Protein AF-A0A0K2JCI7-F1 (afdb_monomer_lite)

Sequence (63 aa):
MLHLLKCLKTDVVLLGPQIKFALPEIKKLTDQAGNKIGVIDMMDYGMVNGEKVLNMALELLEK

pLDDT: mean 81.53, std 13.71, range [43.12, 92.56]

Secondary structure (DSSP, 8-state):
-GGGGGTS--SEEEE-GGGGGGHHHHHHHHHHHT-EEEE--HHHHHTT-HHHHHHHHHHHHH-

Foldseek 3Di:
DVVVVVPDPAQEDEAEPVVVVCCVVVVVVCVVVNHFYYYDDNVCVVVVVVVVVVVVRVVRNVD

Structure (mmCIF, N/CA/C/O backbone):
data_AF-A0A0K2JCI7-F1
#
_entry.id   AF-A0A0K2JCI7-F1
#
loop_
_atom_site.group_PDB
_atom_site.id
_atom_site.type_symbol
_atom_site.label_atom_id
_atom_site.label_alt_id
_atom_site.label_comp_id
_atom_site.label_asym_id
_atom_site.label_entity_id
_atom_site.label_seq_id
_atom_site.pdbx_PDB_ins_code
_atom_site.Cartn_x
_atom_site.Cartn_y
_atom_site.Cartn_z
_atom_site.occupancy
_atom_site.B_iso_or_equiv
_atom_site.auth_seq_id
_atom_site.auth_comp_id
_atom_site.auth_asym_id
_atom_site.auth_atom_id
_atom_site.pdbx_PDB_model_num
ATOM 1 N N . MET A 1 1 ? -15.708 10.818 -7.577 1.00 45.28 1 MET A N 1
ATOM 2 C CA . MET A 1 1 ? -14.578 9.889 -7.348 1.00 45.28 1 MET A CA 1
ATOM 3 C C . MET A 1 1 ? -14.687 9.156 -6.005 1.00 45.28 1 MET A C 1
ATOM 5 O O . MET A 1 1 ? -14.660 7.937 -6.028 1.00 45.28 1 MET A O 1
ATOM 9 N N . LEU A 1 2 ? -14.943 9.831 -4.869 1.00 49.59 2 LEU A N 1
ATOM 10 C CA . LEU A 1 2 ? -15.159 9.168 -3.559 1.00 49.59 2 LEU A CA 1
ATOM 11 C C . LEU A 1 2 ? -16.404 8.253 -3.469 1.00 49.59 2 LEU A C 1
ATOM 13 O O . LEU A 1 2 ? -16.484 7.411 -2.582 1.00 49.59 2 LEU A O 1
ATOM 17 N N . HIS A 1 3 ? -17.380 8.395 -4.371 1.00 43.12 3 HIS A N 1
ATOM 18 C CA . HIS A 1 3 ? -18.629 7.621 -4.320 1.00 43.12 3 HIS A CA 1
ATOM 19 C C . HIS A 1 3 ? -18.491 6.167 -4.825 1.00 43.12 3 HIS A C 1
ATOM 21 O O . HIS A 1 3 ? -19.365 5.351 -4.554 1.00 43.12 3 HIS A O 1
ATOM 27 N N . LEU A 1 4 ? -17.397 5.824 -5.521 1.00 51.44 4 LEU A N 1
ATOM 28 C CA . LEU A 1 4 ? -17.171 4.478 -6.077 1.00 51.44 4 LEU A CA 1
ATOM 29 C C . LEU A 1 4 ? -16.701 3.454 -5.028 1.00 51.44 4 LEU A C 1
ATOM 31 O O . LEU A 1 4 ? -16.937 2.261 -5.194 1.00 51.44 4 LEU A O 1
ATOM 35 N N . LEU A 1 5 ? -16.110 3.909 -3.918 1.00 53.91 5 LEU A N 1
ATOM 36 C CA . LEU A 1 5 ? -15.620 3.040 -2.837 1.00 53.91 5 LEU A CA 1
ATOM 37 C C . LEU A 1 5 ? -16.740 2.424 -1.981 1.00 53.91 5 LEU A C 1
ATOM 39 O O . LEU A 1 5 ? -16.499 1.456 -1.274 1.00 53.91 5 LEU A O 1
ATOM 43 N N . LYS A 1 6 ? -17.973 2.945 -2.056 1.00 48.38 6 LYS A N 1
ATOM 44 C CA . LYS A 1 6 ? -19.108 2.449 -1.256 1.00 48.38 6 LYS A CA 1
ATOM 45 C C . LYS A 1 6 ? -19.761 1.164 -1.788 1.00 48.38 6 LYS A C 1
ATOM 47 O O . LYS A 1 6 ? -20.599 0.611 -1.085 1.00 48.38 6 LYS A O 1
ATOM 52 N N . CYS A 1 7 ? -19.441 0.706 -3.004 1.00 45.41 7 CYS A N 1
ATOM 53 C CA . CYS A 1 7 ? -20.186 -0.385 -3.659 1.00 45.41 7 CYS A CA 1
ATOM 54 C C . CYS A 1 7 ? -19.364 -1.626 -4.030 1.00 45.41 7 CYS A C 1
ATOM 56 O O . CYS A 1 7 ? -19.951 -2.692 -4.202 1.00 45.41 7 CYS A O 1
ATOM 58 N N . LEU A 1 8 ? -18.036 -1.543 -4.128 1.00 53.38 8 LEU A N 1
ATOM 59 C CA . LEU A 1 8 ? -17.216 -2.735 -4.338 1.00 53.38 8 LEU A CA 1
ATOM 60 C C . LEU A 1 8 ? -16.700 -3.233 -2.990 1.00 53.38 8 LEU A C 1
ATOM 62 O O . LEU A 1 8 ? -15.925 -2.534 -2.340 1.00 53.38 8 LEU A O 1
ATOM 66 N N . LYS A 1 9 ? -17.092 -4.453 -2.600 1.00 66.69 9 LYS A N 1
ATOM 67 C CA . LYS A 1 9 ? -16.359 -5.268 -1.619 1.00 66.69 9 LYS A CA 1
ATOM 68 C C . LYS A 1 9 ? -14.884 -5.271 -2.024 1.00 66.69 9 LYS A C 1
ATOM 70 O O . LYS A 1 9 ? -14.524 -5.933 -2.990 1.00 66.69 9 LYS A O 1
ATOM 75 N N . THR A 1 10 ? -14.079 -4.444 -1.376 1.00 74.00 10 THR A N 1
ATOM 76 C CA . THR A 1 10 ? -12.683 -4.231 -1.754 1.00 74.00 10 THR A CA 1
ATOM 77 C C . THR A 1 10 ? -11.853 -4.484 -0.521 1.00 74.00 10 THR A C 1
ATOM 79 O O . THR A 1 10 ? -11.909 -3.694 0.408 1.00 74.00 10 THR A O 1
ATOM 82 N N . ASP A 1 11 ? -11.085 -5.559 -0.489 1.00 84.19 11 ASP A N 1
ATOM 83 C CA . ASP A 1 11 ? -10.331 -5.898 0.717 1.00 84.19 11 ASP A CA 1
ATOM 84 C C . ASP A 1 11 ? -9.048 -5.044 0.840 1.00 84.19 11 ASP A C 1
ATOM 86 O O . ASP A 1 11 ? -8.628 -4.693 1.946 1.00 84.19 11 ASP A O 1
ATOM 90 N N . VAL A 1 12 ? -8.480 -4.606 -0.298 1.00 86.38 12 VAL A N 1
ATOM 91 C CA . VAL A 1 12 ? -7.276 -3.752 -0.368 1.00 86.38 12 VAL A CA 1
ATOM 92 C C . VAL A 1 12 ? -7.429 -2.607 -1.357 1.00 86.38 12 VAL A C 1
ATOM 94 O O . VAL A 1 12 ? -7.827 -2.796 -2.504 1.00 86.38 12 VAL A O 1
ATOM 97 N N . VAL A 1 13 ? -7.009 -1.419 -0.937 1.00 87.81 13 VAL A N 1
ATOM 98 C CA . VAL A 1 13 ? -6.868 -0.226 -1.770 1.00 87.81 13 VAL A CA 1
ATOM 99 C C . VAL A 1 13 ? -5.385 0.095 -1.941 1.00 87.81 13 VAL A C 1
ATOM 101 O O . VAL A 1 13 ? -4.681 0.362 -0.970 1.00 87.81 13 VAL A O 1
ATOM 104 N N . LEU A 1 14 ? -4.907 0.116 -3.183 1.00 89.19 14 LEU A N 1
ATOM 105 C CA . LEU A 1 14 ? -3.543 0.528 -3.508 1.00 89.19 14 LEU A CA 1
ATOM 106 C C . LEU A 1 14 ? -3.539 1.913 -4.153 1.00 89.19 14 LEU A C 1
ATOM 108 O O . LEU A 1 14 ? -4.251 2.169 -5.123 1.00 89.19 14 LEU A O 1
ATOM 112 N N . LEU A 1 15 ? -2.719 2.810 -3.613 1.00 90.31 15 LEU A N 1
ATOM 113 C CA . LEU A 1 15 ? -2.529 4.160 -4.126 1.00 90.31 15 LEU A CA 1
ATOM 114 C C . LEU A 1 15 ? -1.247 4.253 -4.942 1.00 90.31 15 LEU A C 1
ATOM 116 O O . LEU A 1 15 ? -0.196 3.764 -4.532 1.00 90.31 15 LEU A O 1
ATOM 120 N N . GLY A 1 16 ? -1.320 4.949 -6.073 1.00 89.12 16 GLY A N 1
ATOM 121 C CA . GLY A 1 16 ? -0.128 5.301 -6.834 1.00 89.12 16 GLY A CA 1
ATOM 122 C C . GLY A 1 16 ? 0.767 6.294 -6.073 1.00 89.12 16 GLY A C 1
ATOM 123 O O . GLY A 1 16 ? 0.267 7.112 -5.291 1.00 89.12 16 GLY A O 1
ATOM 124 N N . PRO A 1 17 ? 2.083 6.298 -6.350 1.00 88.69 17 PRO A N 1
ATOM 125 C CA . PRO A 1 17 ? 3.065 7.153 -5.672 1.00 88.69 17 PRO A CA 1
ATOM 126 C C . PRO A 1 17 ? 2.744 8.650 -5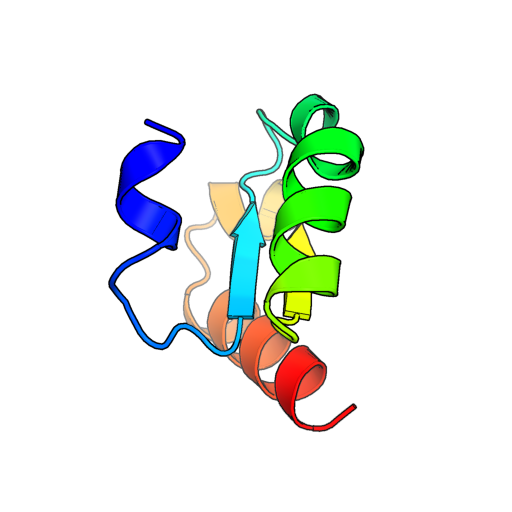.819 1.00 88.69 17 PRO A C 1
ATOM 128 O O . PRO A 1 17 ? 2.965 9.431 -4.894 1.00 88.69 17 PRO A O 1
ATOM 131 N N . GLN A 1 18 ? 2.158 9.046 -6.956 1.00 87.88 18 GLN A N 1
ATOM 132 C CA . GLN A 1 18 ? 1.818 10.440 -7.267 1.00 87.88 18 GLN A CA 1
ATOM 133 C C . GLN A 1 18 ? 0.696 11.007 -6.381 1.00 87.88 18 GLN A C 1
ATOM 135 O O . GLN A 1 18 ? 0.628 12.214 -6.175 1.00 87.88 18 GLN A O 1
ATOM 140 N N . ILE A 1 19 ? -0.169 10.151 -5.825 1.00 87.44 19 ILE A N 1
ATOM 141 C CA . ILE A 1 19 ? -1.330 10.558 -5.015 1.00 87.44 19 ILE A CA 1
ATOM 142 C C . ILE A 1 19 ? -1.181 10.192 -3.534 1.00 87.44 19 ILE A C 1
ATOM 144 O O . ILE A 1 19 ? -2.160 10.164 -2.791 1.00 87.44 19 ILE A O 1
ATOM 148 N N . LYS A 1 20 ? 0.053 9.952 -3.068 1.00 85.31 20 LYS A N 1
ATOM 149 C CA . LYS A 1 20 ? 0.361 9.623 -1.665 1.00 85.31 20 LYS A CA 1
ATOM 150 C C . LYS A 1 20 ? -0.185 10.653 -0.666 1.00 85.31 20 LYS A C 1
ATOM 152 O O . LYS A 1 20 ? -0.516 10.293 0.459 1.00 85.31 20 LYS A O 1
ATOM 157 N N . PHE A 1 21 ? -0.324 11.917 -1.068 1.00 87.38 21 PHE A N 1
ATOM 158 C CA . PHE A 1 21 ? -0.906 12.976 -0.234 1.00 87.38 21 PHE A CA 1
ATOM 159 C C . PHE A 1 21 ? -2.378 12.724 0.138 1.00 87.38 21 PHE A C 1
ATOM 161 O O . PHE A 1 21 ? -2.829 13.214 1.169 1.00 87.38 21 PHE A O 1
ATOM 168 N N . ALA A 1 22 ? -3.119 11.954 -0.670 1.00 86.81 22 ALA A N 1
ATOM 169 C CA . ALA A 1 22 ? -4.511 11.591 -0.410 1.00 86.81 22 ALA A CA 1
ATOM 170 C C . ALA A 1 22 ? -4.642 10.399 0.555 1.00 86.81 22 ALA A C 1
ATOM 172 O O . ALA A 1 22 ? -5.735 10.113 1.040 1.00 86.81 22 ALA A O 1
ATOM 173 N N . LEU A 1 23 ? -3.535 9.721 0.886 1.00 86.75 23 LEU A N 1
ATOM 174 C CA . LEU A 1 23 ? -3.515 8.604 1.830 1.00 86.75 23 LEU A CA 1
ATOM 175 C C . LEU A 1 23 ? -4.206 8.900 3.168 1.00 86.75 23 LEU A C 1
ATOM 177 O O . LEU A 1 23 ? -5.013 8.074 3.570 1.00 86.75 23 LEU A O 1
ATOM 181 N N . PRO A 1 24 ? -3.960 10.015 3.882 1.00 88.12 24 PRO A N 1
ATOM 182 C CA . PRO A 1 24 ? -4.649 10.285 5.145 1.00 88.12 24 PRO A CA 1
ATOM 183 C C . PRO A 1 24 ? -6.171 10.416 5.002 1.00 88.12 24 PRO A C 1
ATOM 185 O O . PRO A 1 24 ? -6.897 10.037 5.919 1.00 88.12 24 PRO A O 1
ATOM 188 N N . GLU A 1 25 ? -6.665 10.933 3.876 1.00 87.12 25 GLU A N 1
ATOM 189 C CA . GLU A 1 25 ? -8.102 11.057 3.615 1.00 87.12 25 GLU A CA 1
ATOM 190 C C . GLU A 1 25 ? -8.716 9.693 3.284 1.00 87.12 25 GLU A C 1
ATOM 192 O O . GLU A 1 25 ? -9.704 9.286 3.895 1.00 87.12 25 GLU A O 1
ATOM 197 N N . ILE A 1 26 ? -8.078 8.943 2.383 1.00 84.31 26 ILE A N 1
ATOM 198 C CA . ILE A 1 26 ? -8.557 7.627 1.953 1.00 84.31 26 ILE A CA 1
ATOM 199 C C . ILE A 1 26 ? -8.423 6.610 3.086 1.00 84.31 26 ILE A C 1
ATOM 201 O O . ILE A 1 26 ? -9.329 5.811 3.281 1.00 84.31 26 ILE A O 1
ATOM 205 N N . LYS A 1 27 ? -7.369 6.696 3.906 1.00 85.56 27 LYS A N 1
ATOM 206 C CA . LYS A 1 27 ? -7.178 5.835 5.077 1.00 85.56 27 LYS A CA 1
ATOM 207 C C . LYS A 1 27 ? -8.338 5.956 6.059 1.00 85.56 27 LYS A C 1
ATOM 209 O O . LYS A 1 27 ? -8.777 4.944 6.584 1.00 85.56 27 LYS A O 1
ATOM 214 N N . LYS A 1 28 ? -8.868 7.164 6.291 1.00 86.06 28 LYS A N 1
ATOM 215 C CA . LYS A 1 28 ? -10.054 7.343 7.150 1.00 86.06 28 LYS A CA 1
ATOM 216 C C . LYS A 1 28 ? -11.275 6.618 6.586 1.00 86.06 28 LYS A C 1
ATOM 218 O O . LYS A 1 28 ? -12.032 6.032 7.348 1.00 86.06 28 LYS A O 1
ATOM 223 N N . LEU A 1 29 ? -11.452 6.646 5.266 1.00 82.44 29 LEU A N 1
ATOM 224 C CA . LEU A 1 29 ? -12.560 5.969 4.590 1.00 82.44 29 LEU A CA 1
ATOM 225 C C . LEU A 1 29 ? -12.389 4.445 4.600 1.00 82.44 29 LEU A C 1
ATOM 227 O O . LEU A 1 29 ? -13.354 3.727 4.838 1.00 82.44 29 LEU A O 1
ATOM 231 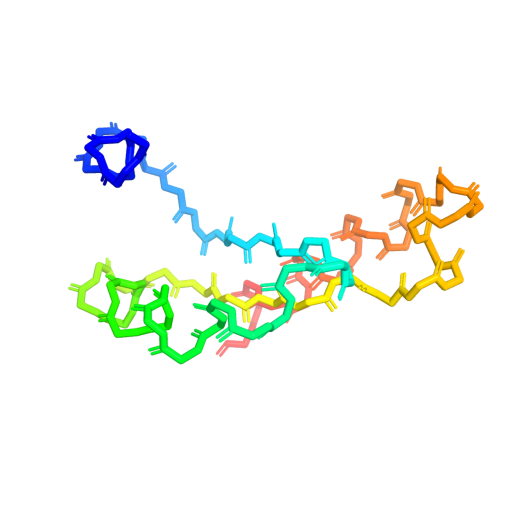N N . THR A 1 30 ? -11.173 3.949 4.357 1.00 82.56 30 THR A N 1
ATOM 232 C CA . THR A 1 30 ? -10.888 2.509 4.347 1.00 82.56 30 THR A CA 1
ATOM 233 C C . THR A 1 30 ? -10.949 1.914 5.746 1.00 82.56 30 THR A C 1
ATOM 235 O O . THR A 1 30 ? -11.498 0.834 5.899 1.00 82.56 30 THR A O 1
ATOM 238 N N . ASP A 1 31 ? -10.484 2.630 6.772 1.00 81.88 31 ASP A N 1
ATOM 239 C CA . ASP A 1 31 ? -10.572 2.204 8.176 1.00 81.88 31 ASP A CA 1
ATOM 240 C C . ASP A 1 31 ? -12.035 2.060 8.628 1.00 81.88 31 ASP A C 1
ATOM 242 O O . ASP A 1 31 ? -12.413 1.050 9.213 1.00 81.88 31 ASP A O 1
ATOM 246 N N . GLN A 1 32 ? -12.897 3.003 8.228 1.00 81.25 32 GLN A N 1
ATOM 247 C CA . GLN A 1 32 ? -14.346 2.919 8.449 1.00 81.25 32 GLN A CA 1
ATOM 248 C C . GLN A 1 32 ? -15.014 1.751 7.710 1.00 81.25 32 GLN A C 1
ATOM 250 O O . GLN A 1 32 ? -16.037 1.247 8.169 1.00 81.25 32 GLN A O 1
ATOM 255 N N . ALA A 1 33 ? -14.472 1.348 6.560 1.00 78.75 33 ALA A N 1
ATOM 256 C CA . ALA A 1 33 ? -14.975 0.228 5.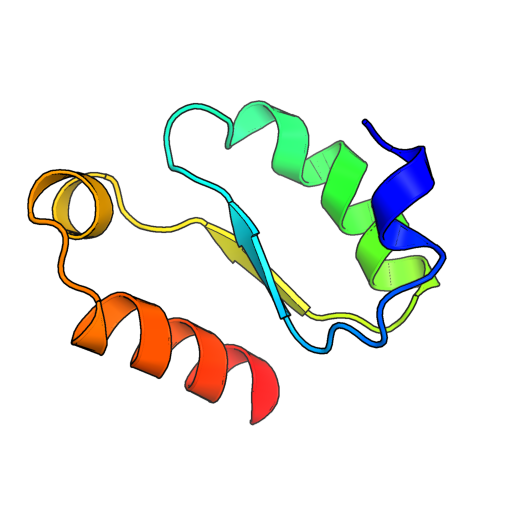769 1.00 78.75 33 ALA A CA 1
ATOM 257 C C . ALA A 1 33 ? -14.378 -1.132 6.191 1.00 78.75 33 ALA A C 1
ATOM 259 O O . ALA A 1 33 ? -14.931 -2.166 5.829 1.00 78.75 33 ALA A O 1
ATOM 260 N N . GLY A 1 34 ? -13.294 -1.135 6.979 1.00 79.25 34 GLY A N 1
ATOM 261 C CA . GLY A 1 34 ? -12.527 -2.335 7.333 1.00 79.25 34 GLY A CA 1
ATOM 262 C C . GLY A 1 34 ? -11.514 -2.775 6.267 1.00 79.25 34 GLY A C 1
ATOM 263 O O . GLY A 1 34 ? -10.975 -3.876 6.349 1.00 79.25 34 GLY A O 1
ATOM 264 N N . ASN A 1 35 ? -11.237 -1.928 5.277 1.00 84.94 35 ASN A N 1
ATOM 265 C CA . ASN A 1 35 ? -10.390 -2.249 4.132 1.00 84.94 35 ASN A CA 1
ATOM 266 C C . ASN A 1 35 ? -8.934 -1.850 4.415 1.00 84.94 35 ASN A C 1
ATOM 268 O O . ASN A 1 35 ? -8.654 -0.844 5.078 1.00 84.94 35 ASN A O 1
ATOM 272 N N . LYS A 1 36 ? -7.983 -2.592 3.849 1.00 86.38 36 LYS A N 1
ATOM 273 C CA . LYS A 1 36 ? -6.548 -2.302 3.966 1.00 86.38 36 LYS A CA 1
ATOM 274 C C . LYS A 1 36 ? -6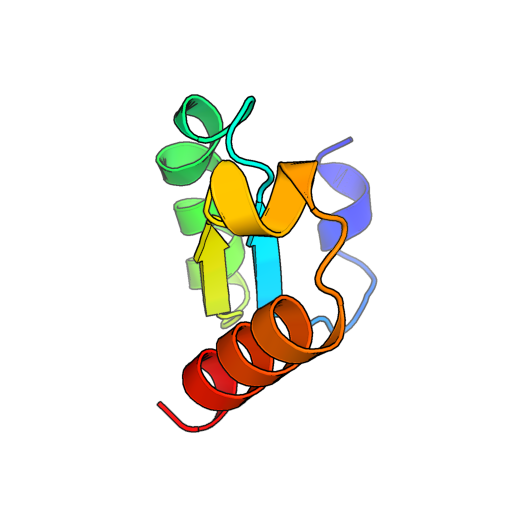.136 -1.272 2.916 1.00 86.38 36 LYS A C 1
ATOM 276 O O . LYS A 1 36 ? -6.702 -1.225 1.827 1.00 86.38 36 LYS A O 1
ATOM 281 N N . ILE A 1 37 ? -5.147 -0.437 3.227 1.00 88.56 37 ILE A N 1
ATOM 282 C CA . ILE A 1 37 ? -4.637 0.582 2.301 1.00 88.56 37 ILE A CA 1
ATOM 283 C C . ILE A 1 37 ? -3.111 0.540 2.219 1.00 88.56 37 ILE A C 1
ATOM 285 O O . ILE A 1 37 ? -2.436 0.468 3.246 1.00 88.56 37 ILE A O 1
ATOM 289 N N . GLY A 1 38 ? -2.574 0.619 1.002 1.00 89.69 38 GLY A N 1
ATOM 290 C CA . GLY A 1 38 ? -1.139 0.647 0.717 1.00 89.69 38 GLY A CA 1
ATOM 291 C C . GLY A 1 38 ? -0.774 1.696 -0.333 1.00 89.69 38 GLY A C 1
ATOM 292 O O . GLY A 1 38 ? -1.633 2.183 -1.067 1.00 89.69 38 GLY A O 1
ATOM 293 N N . VAL A 1 39 ? 0.508 2.056 -0.407 1.00 90.81 39 VAL A N 1
ATOM 294 C CA . VAL A 1 39 ? 1.051 2.926 -1.464 1.00 90.81 39 VAL A CA 1
ATOM 295 C C . VAL A 1 39 ? 2.066 2.129 -2.255 1.00 90.81 39 VAL A C 1
ATOM 297 O O . VAL A 1 39 ? 2.998 1.581 -1.673 1.00 90.81 39 VAL A O 1
ATOM 300 N N . ILE A 1 40 ? 1.887 2.101 -3.569 1.00 91.00 40 ILE A N 1
ATOM 301 C CA . ILE A 1 40 ? 2.813 1.457 -4.490 1.00 91.00 40 ILE A CA 1
ATOM 302 C C . ILE A 1 40 ? 4.088 2.299 -4.567 1.00 91.00 40 ILE A C 1
ATOM 304 O O . ILE A 1 40 ? 4.024 3.527 -4.701 1.00 91.00 40 ILE A O 1
ATOM 308 N N . ASP A 1 41 ? 5.242 1.639 -4.498 1.00 88.88 41 ASP A N 1
ATOM 309 C CA . ASP A 1 41 ? 6.527 2.303 -4.674 1.00 88.88 41 ASP A CA 1
ATOM 310 C C . ASP A 1 41 ? 6.655 2.904 -6.083 1.00 88.88 41 ASP A C 1
ATOM 312 O O . ASP A 1 41 ? 6.140 2.368 -7.067 1.00 88.88 41 ASP A O 1
ATOM 316 N N . MET A 1 42 ? 7.346 4.039 -6.201 1.00 87.44 42 MET A N 1
ATOM 317 C CA . MET A 1 42 ? 7.501 4.722 -7.485 1.00 87.44 42 MET A CA 1
ATOM 318 C C . MET A 1 42 ? 8.273 3.888 -8.508 1.00 87.44 42 MET A C 1
ATOM 320 O O . MET A 1 42 ? 7.968 3.960 -9.699 1.00 87.44 42 MET A O 1
ATOM 324 N N . MET A 1 43 ? 9.222 3.071 -8.049 1.00 89.25 43 MET A N 1
ATOM 325 C CA . MET A 1 43 ? 9.959 2.141 -8.893 1.00 89.25 43 MET A CA 1
ATOM 326 C C . MET A 1 43 ? 9.040 1.045 -9.427 1.00 89.25 43 MET A C 1
ATOM 328 O O . MET A 1 43 ? 8.991 0.832 -10.635 1.00 89.25 43 MET A O 1
ATOM 332 N N . ASP A 1 44 ? 8.269 0.397 -8.553 1.00 89.50 44 ASP A N 1
ATOM 333 C CA . ASP A 1 44 ? 7.390 -0.709 -8.943 1.00 89.50 44 ASP A CA 1
ATOM 334 C C . ASP A 1 44 ? 6.235 -0.224 -9.837 1.00 89.50 44 ASP A C 1
ATOM 336 O O . ASP A 1 44 ? 5.863 -0.903 -10.796 1.00 89.50 44 ASP A O 1
ATOM 340 N N . TYR A 1 45 ? 5.730 0.991 -9.592 1.00 87.94 45 TYR A N 1
ATOM 341 C CA . TYR A 1 45 ? 4.754 1.652 -10.459 1.00 87.94 45 TYR A CA 1
ATOM 342 C C . TYR A 1 45 ? 5.350 2.006 -11.831 1.00 87.94 45 TYR A C 1
ATOM 344 O O . TYR A 1 45 ? 4.722 1.766 -12.859 1.00 87.94 45 TYR A O 1
ATOM 352 N N . GLY A 1 46 ? 6.568 2.560 -11.862 1.00 86.56 46 GLY A N 1
ATOM 353 C CA . GLY A 1 46 ? 7.249 2.956 -13.099 1.00 86.56 46 GLY A CA 1
ATOM 354 C C . GLY A 1 46 ? 7.714 1.775 -13.953 1.00 86.56 46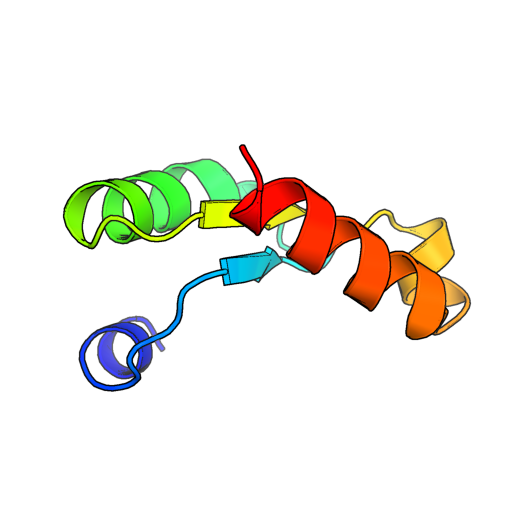 GLY A C 1
ATOM 355 O O . GLY A 1 46 ? 7.683 1.854 -15.177 1.00 86.56 46 GLY A O 1
ATOM 356 N N . MET A 1 47 ? 8.099 0.669 -13.317 1.00 90.62 47 MET A N 1
ATOM 357 C CA . MET A 1 47 ? 8.469 -0.582 -13.985 1.00 90.62 47 MET A CA 1
ATOM 358 C C . MET A 1 47 ? 7.257 -1.453 -14.341 1.00 90.62 47 MET A C 1
ATOM 360 O O . MET A 1 47 ? 7.435 -2.507 -14.945 1.00 90.62 47 MET A O 1
ATOM 364 N N . VAL A 1 48 ? 6.038 -1.034 -13.970 1.00 86.88 48 VAL A N 1
ATOM 365 C CA . VAL A 1 48 ? 4.790 -1.791 -14.175 1.00 86.88 48 VAL A CA 1
ATOM 366 C C . VAL A 1 48 ? 4.923 -3.226 -13.639 1.00 86.88 48 VAL A C 1
ATOM 368 O O . VAL A 1 48 ? 4.493 -4.201 -14.256 1.00 86.88 48 VAL A O 1
ATOM 371 N N . ASN A 1 49 ? 5.558 -3.371 -12.473 1.00 91.31 49 ASN A N 1
ATOM 372 C CA . ASN A 1 49 ? 5.822 -4.673 -11.872 1.00 91.31 49 ASN A CA 1
ATOM 373 C C . ASN A 1 49 ? 4.573 -5.193 -11.146 1.00 91.31 49 ASN A C 1
ATOM 375 O O . ASN A 1 49 ? 4.450 -5.099 -9.924 1.00 91.31 49 ASN A O 1
ATOM 379 N N . GLY A 1 50 ? 3.626 -5.726 -11.920 1.00 88.56 50 GLY A N 1
ATOM 380 C CA . GLY A 1 50 ? 2.346 -6.212 -11.406 1.00 88.56 50 GLY A CA 1
ATOM 381 C C . GLY A 1 50 ? 2.479 -7.330 -10.369 1.00 88.56 50 GLY A C 1
ATOM 382 O O . GLY A 1 50 ? 1.684 -7.376 -9.438 1.00 88.56 50 GLY A O 1
ATOM 383 N N . GLU A 1 51 ? 3.496 -8.186 -10.481 1.00 92.56 51 GLU A N 1
ATOM 384 C CA . GLU A 1 51 ? 3.728 -9.288 -9.539 1.00 92.56 51 GLU A CA 1
ATOM 385 C C . GLU A 1 51 ? 4.093 -8.769 -8.146 1.00 92.56 51 GLU A C 1
ATOM 387 O O . GLU A 1 51 ? 3.471 -9.150 -7.156 1.00 92.56 51 GLU A O 1
ATOM 392 N N . LYS A 1 52 ? 5.038 -7.826 -8.059 1.00 91.12 52 LYS A N 1
ATOM 393 C CA . LYS A 1 52 ? 5.370 -7.177 -6.784 1.00 91.12 52 LYS A CA 1
ATOM 394 C C . LYS A 1 52 ? 4.188 -6.421 -6.191 1.00 91.12 52 LYS A C 1
ATOM 396 O O . LYS A 1 52 ? 3.962 -6.491 -4.987 1.00 91.12 52 LYS A O 1
ATOM 401 N N . VAL A 1 53 ? 3.449 -5.689 -7.024 1.00 90.75 53 VAL A N 1
ATOM 402 C CA . VAL A 1 53 ? 2.279 -4.919 -6.580 1.00 90.75 53 VAL A CA 1
ATOM 403 C C . VAL A 1 53 ? 1.184 -5.850 -6.051 1.00 90.75 53 VAL A C 1
ATOM 405 O O . VAL A 1 53 ? 0.559 -5.548 -5.036 1.00 90.75 53 VAL A O 1
ATOM 408 N N . LEU A 1 54 ? 0.983 -7.000 -6.697 1.00 91.31 54 LEU A N 1
ATOM 409 C CA . LEU A 1 54 ? 0.055 -8.029 -6.244 1.00 91.31 54 LEU A CA 1
ATOM 410 C C . LEU A 1 54 ? 0.512 -8.662 -4.926 1.00 91.31 54 LEU A C 1
ATOM 412 O O . LEU A 1 54 ? -0.284 -8.738 -3.995 1.00 91.31 54 LEU A O 1
ATOM 416 N N . ASN A 1 55 ? 1.782 -9.060 -4.815 1.00 92.12 55 ASN A N 1
ATOM 417 C CA . ASN A 1 55 ? 2.333 -9.622 -3.579 1.00 92.12 55 ASN A CA 1
ATOM 418 C C . ASN A 1 55 ? 2.198 -8.640 -2.408 1.00 92.12 55 ASN A C 1
ATOM 420 O O . ASN A 1 55 ? 1.738 -9.029 -1.341 1.00 92.12 55 ASN A O 1
ATOM 424 N N . MET A 1 56 ? 2.465 -7.350 -2.634 1.00 90.88 56 MET A N 1
ATOM 425 C CA . MET A 1 56 ? 2.227 -6.300 -1.639 1.00 90.88 56 MET A CA 1
ATOM 426 C C . MET A 1 56 ? 0.757 -6.250 -1.190 1.00 90.88 56 MET A C 1
ATOM 428 O O . MET A 1 56 ? 0.484 -6.073 -0.004 1.00 90.88 56 MET A O 1
ATOM 432 N N . ALA A 1 57 ? -0.201 -6.386 -2.113 1.00 90.19 57 ALA A N 1
ATOM 433 C CA . ALA A 1 57 ? -1.621 -6.417 -1.762 1.00 90.19 57 ALA A CA 1
ATOM 434 C C . ALA A 1 57 ? -1.982 -7.651 -0.923 1.00 90.19 57 ALA A C 1
ATOM 436 O O . ALA A 1 57 ? -2.737 -7.531 0.039 1.00 90.19 57 ALA A O 1
ATOM 437 N N . LEU A 1 58 ? -1.434 -8.817 -1.266 1.00 90.88 58 LEU A N 1
ATOM 438 C CA . LEU A 1 58 ? -1.657 -10.063 -0.530 1.00 90.88 58 LEU A CA 1
ATOM 439 C C . LEU A 1 58 ? -1.066 -9.992 0.885 1.00 90.88 58 LEU A C 1
ATOM 441 O O . LEU A 1 58 ? -1.767 -10.283 1.849 1.00 90.88 58 LEU A O 1
ATOM 445 N N . GLU A 1 59 ? 0.157 -9.482 1.038 1.00 90.38 59 GLU A N 1
ATOM 446 C CA . GLU A 1 59 ? 0.772 -9.267 2.355 1.00 90.38 59 GLU A CA 1
ATOM 447 C C . GLU A 1 59 ? -0.027 -8.286 3.231 1.00 90.38 59 GLU A C 1
ATOM 449 O O . GLU A 1 59 ? -0.033 -8.395 4.459 1.00 90.38 59 GLU A O 1
ATOM 454 N N . LEU A 1 60 ? -0.705 -7.311 2.615 1.00 88.06 60 LEU A N 1
ATOM 455 C CA . LEU A 1 60 ? -1.605 -6.394 3.318 1.00 88.06 60 LEU A CA 1
ATOM 456 C C . LEU A 1 60 ? -2.909 -7.067 3.763 1.00 88.06 60 LEU A C 1
ATOM 458 O O . LEU A 1 60 ? -3.496 -6.595 4.735 1.00 88.06 60 LEU A O 1
ATOM 462 N N . LEU A 1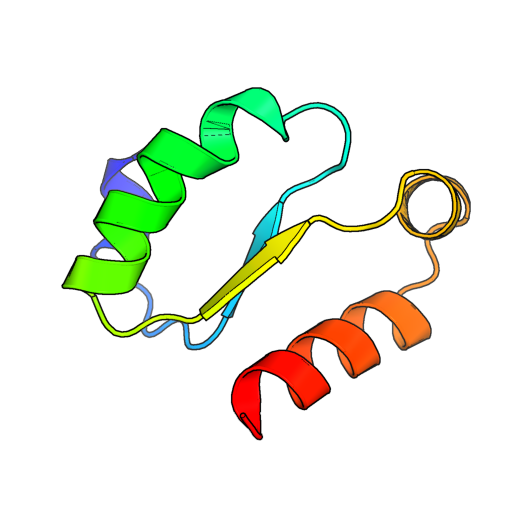 61 ? -3.356 -8.125 3.077 1.00 85.19 61 LEU A N 1
ATOM 463 C CA . LEU A 1 61 ? -4.545 -8.905 3.441 1.00 85.19 61 LEU A CA 1
ATOM 464 C C . LEU A 1 61 ? -4.290 -9.901 4.560 1.00 85.19 61 LEU A C 1
ATOM 466 O O . LEU A 1 61 ? -5.170 -10.117 5.388 1.00 85.19 61 LEU A O 1
ATOM 470 N N . GLU A 1 62 ? -3.112 -10.518 4.571 1.00 80.00 62 GLU A N 1
ATOM 471 C CA . GLU A 1 62 ? -2.752 -11.529 5.569 1.00 80.00 62 GLU A CA 1
ATOM 472 C C . GLU A 1 62 ? -2.414 -10.929 6.949 1.00 80.00 62 GLU A C 1
ATOM 474 O O . GLU A 1 62 ? -2.349 -11.657 7.940 1.00 80.00 62 GLU A O 1
ATOM 479 N N . LYS A 1 63 ? -2.230 -9.605 7.033 1.00 58.81 63 LYS A N 1
ATOM 480 C CA . LYS A 1 63 ? -2.053 -8.834 8.278 1.00 58.81 63 LYS A CA 1
ATOM 481 C C . LYS A 1 63 ? -3.355 -8.233 8.781 1.00 58.81 63 LYS A C 1
ATOM 483 O O . LYS A 1 63 ? -3.526 -8.095 10.010 1.00 58.81 63 LYS A O 1
#

Radius of gyration: 11.77 Å; chains: 1; bounding box: 30×24×23 Å